Protein AF-A0A5M5C2J1-F1 (afdb_monomer_lite)

Sequence (47 aa):
MNKTKIIVVEDNIVYCEYVCNMLSREGYRNMKAYHLSTAKKHLQQAT

Foldseek 3Di:
DPPDEAEQEALPPVVQVVVVVVCVVVVHHYHYHNDVVRVVVVVVVVD

Structure (mmCIF, N/CA/C/O backbone):
data_AF-A0A5M5C2J1-F1
#
_entry.id   AF-A0A5M5C2J1-F1
#
loop_
_atom_site.group_PDB
_atom_site.id
_atom_site.type_symbol
_atom_site.label_atom_id
_atom_site.label_alt_id
_atom_site.label_comp_id
_atom_site.label_asym_id
_atom_site.label_entity_id
_atom_site.label_seq_id
_atom_site.pdbx_PDB_ins_code
_atom_site.Cartn_x
_atom_site.Cartn_y
_atom_site.Cartn_z
_atom_site.occupancy
_atom_site.B_iso_or_equiv
_atom_site.auth_seq_id
_atom_site.auth_comp_id
_atom_site.auth_asym_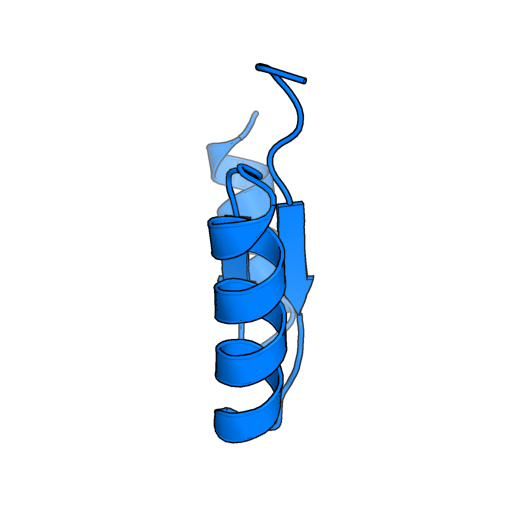id
_atom_site.auth_atom_id
_atom_site.pdbx_PDB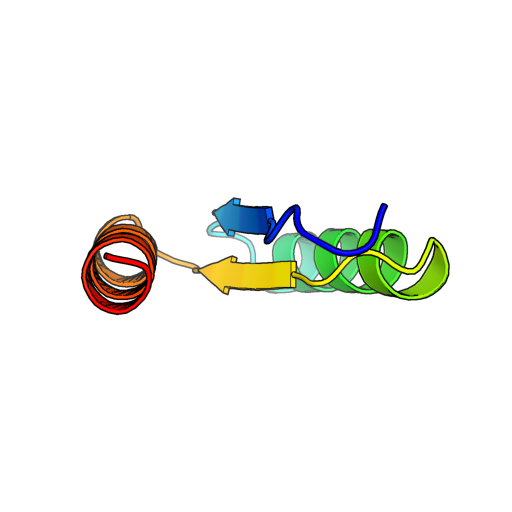_model_num
ATOM 1 N N . MET A 1 1 ? -17.311 6.738 6.742 1.00 55.41 1 MET A N 1
ATOM 2 C CA . MET A 1 1 ? -16.053 6.265 6.115 1.00 55.41 1 MET A CA 1
ATOM 3 C C . MET A 1 1 ? -14.789 6.471 6.975 1.00 55.41 1 MET A C 1
ATOM 5 O O . MET A 1 1 ? -13.698 6.214 6.494 1.00 55.41 1 MET A O 1
ATOM 9 N N . ASN A 1 2 ? -14.877 6.812 8.272 1.00 58.78 2 ASN A N 1
ATOM 10 C CA . ASN A 1 2 ? -13.709 7.280 9.053 1.00 58.78 2 ASN A CA 1
ATOM 11 C C . ASN A 1 2 ? -12.830 6.187 9.706 1.00 58.78 2 ASN A C 1
ATOM 13 O O . ASN A 1 2 ? -11.926 6.520 10.470 1.00 58.78 2 ASN A O 1
ATOM 17 N N . LYS A 1 3 ? -13.076 4.895 9.444 1.00 73.00 3 LYS A N 1
ATOM 18 C CA . LYS A 1 3 ? -12.344 3.785 10.095 1.00 73.00 3 LYS A CA 1
ATOM 19 C C . LYS A 1 3 ? -11.596 2.846 9.150 1.00 73.00 3 LYS A C 1
ATOM 21 O O . LYS A 1 3 ? -10.697 2.152 9.611 1.00 73.00 3 LYS A O 1
ATOM 26 N N . THR A 1 4 ? -11.922 2.819 7.860 1.00 87.94 4 THR A N 1
ATOM 27 C CA . THR A 1 4 ? -11.282 1.874 6.938 1.00 87.94 4 THR A CA 1
ATOM 28 C C . THR A 1 4 ? -9.909 2.396 6.539 1.00 87.94 4 THR A C 1
ATOM 30 O O . THR A 1 4 ? -9.797 3.441 5.899 1.00 87.94 4 THR A O 1
ATOM 33 N N . LYS A 1 5 ? -8.862 1.672 6.943 1.00 90.69 5 LYS A N 1
ATOM 34 C CA . LYS A 1 5 ? -7.478 1.920 6.536 1.00 90.69 5 LYS A CA 1
ATOM 35 C C . LYS A 1 5 ? -7.138 0.954 5.405 1.00 90.69 5 LYS A C 1
ATOM 37 O O . LYS A 1 5 ? -7.154 -0.254 5.615 1.00 90.69 5 LYS A O 1
ATOM 42 N N . ILE A 1 6 ? -6.863 1.483 4.218 1.00 94.88 6 ILE A N 1
AT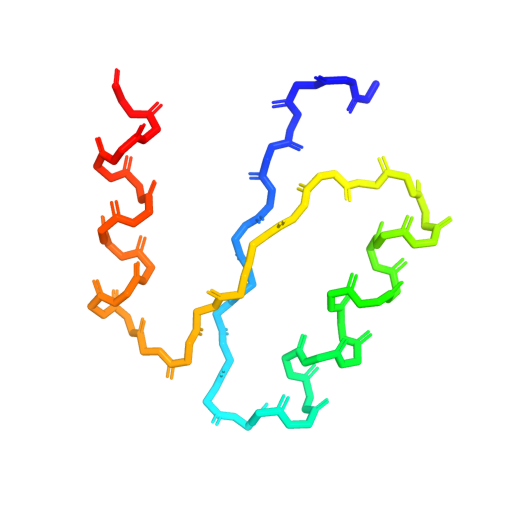OM 43 C CA . ILE A 1 6 ? -6.580 0.683 3.022 1.00 94.88 6 ILE A CA 1
ATOM 44 C C . ILE A 1 6 ? -5.066 0.492 2.896 1.00 94.88 6 ILE A C 1
ATOM 46 O O . ILE A 1 6 ? -4.304 1.449 3.018 1.00 94.88 6 ILE A O 1
ATOM 50 N N . ILE A 1 7 ? -4.616 -0.735 2.656 1.00 96.31 7 ILE A N 1
ATOM 51 C CA . ILE A 1 7 ? -3.216 -1.027 2.332 1.00 96.31 7 ILE A CA 1
ATOM 52 C C . ILE A 1 7 ? -3.181 -1.389 0.853 1.00 96.31 7 ILE A C 1
ATOM 54 O O . ILE A 1 7 ? -3.754 -2.402 0.460 1.00 96.31 7 ILE A O 1
ATOM 58 N N . VAL A 1 8 ? -2.542 -0.552 0.040 1.00 97.19 8 VAL A N 1
ATOM 59 C CA . VAL A 1 8 ? -2.339 -0.814 -1.387 1.00 97.19 8 VAL A CA 1
ATOM 60 C C . VAL A 1 8 ? -1.044 -1.599 -1.527 1.00 97.19 8 VAL A C 1
ATOM 62 O O . VAL A 1 8 ? 0.009 -1.122 -1.103 1.00 97.19 8 VAL A O 1
ATOM 65 N N . VAL A 1 9 ? -1.137 -2.809 -2.078 1.00 97.25 9 VAL A N 1
ATOM 66 C CA . VAL A 1 9 ? 0.014 -3.682 -2.316 1.00 97.25 9 VAL A CA 1
ATOM 67 C C . VAL A 1 9 ? 0.218 -3.822 -3.813 1.00 97.25 9 VAL A C 1
ATOM 69 O O . VAL A 1 9 ? -0.617 -4.425 -4.476 1.00 97.25 9 VAL A O 1
ATOM 72 N N . GLU A 1 10 ? 1.297 -3.244 -4.326 1.00 97.88 10 GLU A N 1
ATOM 73 C CA . GLU A 1 10 ? 1.570 -3.151 -5.762 1.00 97.88 10 GLU A CA 1
ATOM 74 C C . GLU A 1 10 ? 3.076 -2.954 -5.977 1.00 97.88 10 GLU A C 1
ATOM 76 O O . GLU A 1 10 ? 3.669 -2.064 -5.365 1.00 97.88 10 GLU A O 1
ATOM 81 N N . ASP A 1 11 ? 3.708 -3.784 -6.807 1.00 96.31 11 ASP A N 1
ATOM 82 C CA . ASP A 1 11 ? 5.161 -3.771 -7.022 1.00 96.31 11 ASP A CA 1
ATOM 83 C C . ASP A 1 11 ? 5.598 -2.697 -8.028 1.00 96.31 11 ASP A C 1
ATOM 85 O O . ASP A 1 11 ? 6.712 -2.167 -7.931 1.00 96.31 11 ASP A O 1
ATOM 89 N N . ASN A 1 12 ? 4.706 -2.287 -8.934 1.00 97.00 12 ASN A N 1
ATOM 90 C CA . ASN A 1 12 ? 4.932 -1.116 -9.761 1.00 97.00 12 ASN A CA 1
ATOM 91 C C . ASN A 1 12 ? 4.728 0.171 -8.944 1.00 97.00 12 ASN A C 1
ATOM 93 O O . ASN A 1 12 ? 3.606 0.604 -8.676 1.00 97.00 12 ASN A O 1
ATOM 97 N N . ILE A 1 13 ? 5.834 0.838 -8.602 1.00 95.88 13 ILE A N 1
ATOM 98 C CA . ILE A 1 13 ? 5.828 2.052 -7.769 1.00 95.88 13 ILE A CA 1
ATOM 99 C C . ILE A 1 13 ? 4.907 3.144 -8.338 1.00 95.88 13 ILE A C 1
ATOM 101 O O . ILE A 1 13 ? 4.180 3.788 -7.582 1.00 95.88 13 ILE A O 1
ATOM 105 N N . VAL A 1 14 ? 4.893 3.332 -9.662 1.00 97.75 14 VAL A N 1
ATOM 106 C CA . VAL A 1 14 ? 4.055 4.350 -10.318 1.00 97.75 14 VAL A CA 1
ATOM 107 C C . VAL A 1 14 ? 2.575 4.001 -10.182 1.00 97.75 14 VAL A C 1
ATOM 109 O O . VAL A 1 14 ? 1.752 4.879 -9.916 1.00 97.75 14 VAL A O 1
ATOM 112 N N . TYR A 1 15 ? 2.228 2.721 -10.317 1.00 97.81 15 TYR A N 1
ATOM 113 C CA . TYR A 1 15 ? 0.843 2.275 -10.202 1.00 97.81 15 TYR A CA 1
ATOM 114 C C . TYR A 1 15 ? 0.346 2.313 -8.751 1.00 97.81 15 TYR A C 1
ATOM 116 O O . TYR A 1 15 ? -0.752 2.809 -8.485 1.00 97.81 15 TYR A O 1
ATOM 124 N N . CYS A 1 16 ? 1.186 1.917 -7.791 1.00 97.69 16 CYS A N 1
ATOM 125 C CA . CYS A 1 16 ? 0.884 2.050 -6.366 1.00 97.69 16 CYS A CA 1
ATOM 126 C C . CYS A 1 16 ? 0.614 3.516 -5.984 1.00 97.69 16 CYS A C 1
ATOM 128 O O . CYS A 1 16 ? -0.329 3.811 -5.246 1.00 97.69 16 CYS A O 1
ATOM 130 N N . GLU A 1 17 ? 1.422 4.446 -6.504 1.00 97.50 17 GLU A N 1
ATOM 131 C CA . GLU A 1 17 ? 1.256 5.886 -6.293 1.00 97.50 17 GLU A CA 1
ATOM 132 C C . GLU A 1 17 ? -0.058 6.397 -6.894 1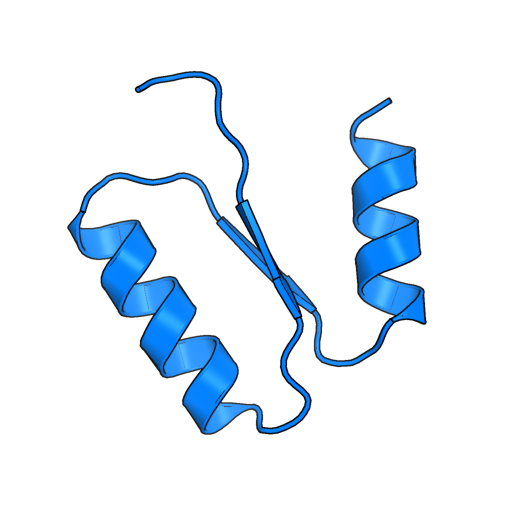.00 97.50 17 GLU A C 1
ATOM 134 O O . GLU A 1 17 ? -0.806 7.129 -6.240 1.00 97.50 17 GLU A O 1
ATOM 139 N N . TYR A 1 18 ? -0.366 5.984 -8.125 1.00 98.06 18 TYR A N 1
ATOM 140 C CA . TYR A 1 18 ? -1.599 6.351 -8.814 1.00 98.06 18 TYR A CA 1
ATOM 141 C C . TYR A 1 18 ? -2.844 5.947 -8.011 1.00 98.06 18 TYR A C 1
ATOM 143 O O . TYR A 1 18 ? -3.700 6.794 -7.730 1.00 98.06 18 TYR A O 1
ATOM 151 N N . VAL A 1 19 ? -2.913 4.686 -7.573 1.00 97.88 19 VAL A N 1
ATOM 152 C CA . VAL A 1 19 ? -4.045 4.159 -6.794 1.00 97.88 19 VAL A CA 1
ATOM 153 C C . VAL A 1 19 ? -4.155 4.859 -5.438 1.00 97.88 19 VAL A C 1
ATOM 155 O O . VAL A 1 19 ? -5.243 5.285 -5.050 1.00 97.88 19 VAL A O 1
ATOM 158 N N . CYS A 1 20 ? -3.041 5.055 -4.727 1.00 97.38 20 CYS A N 1
ATOM 159 C CA . CYS A 1 20 ? -3.042 5.783 -3.456 1.00 97.38 20 CYS A CA 1
ATOM 160 C C . CYS A 1 20 ? -3.539 7.227 -3.602 1.00 97.38 20 CYS A C 1
ATOM 162 O O . CYS A 1 20 ? -4.281 7.716 -2.746 1.00 97.38 20 CYS A O 1
ATOM 164 N N . ASN A 1 21 ? -3.183 7.909 -4.689 1.00 97.88 21 ASN A N 1
ATOM 165 C CA . ASN A 1 21 ? -3.647 9.270 -4.948 1.00 97.88 21 ASN A CA 1
ATOM 166 C C . ASN A 1 21 ? -5.139 9.316 -5.283 1.00 97.88 21 ASN A C 1
ATOM 168 O O . ASN A 1 21 ? -5.838 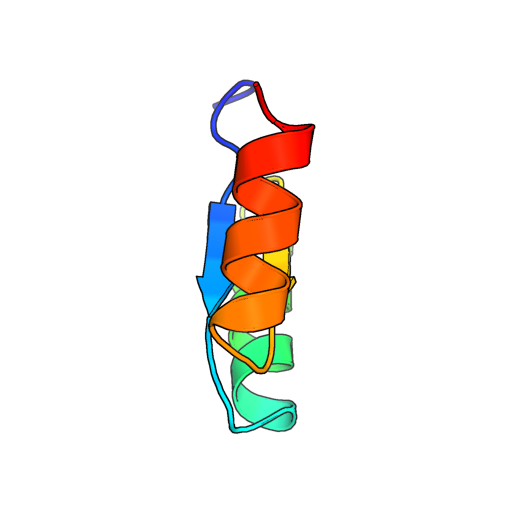10.210 -4.807 1.00 97.88 21 ASN A O 1
ATOM 172 N N . MET A 1 22 ? -5.642 8.345 -6.048 1.00 97.81 22 MET A N 1
ATOM 173 C CA . MET A 1 22 ? -7.078 8.185 -6.292 1.00 97.81 22 MET A CA 1
ATOM 174 C C . MET A 1 22 ? -7.844 7.994 -4.974 1.00 97.81 22 MET A C 1
ATOM 176 O O . MET A 1 22 ? -8.747 8.772 -4.676 1.00 97.81 22 MET A O 1
ATOM 180 N N . LEU A 1 23 ? -7.414 7.051 -4.129 1.00 96.31 23 LEU A N 1
ATOM 181 C CA . LEU A 1 23 ? -8.032 6.789 -2.823 1.00 96.31 23 LEU A CA 1
ATOM 182 C C . LEU A 1 23 ? -7.996 8.014 -1.898 1.00 96.31 23 LEU A C 1
ATOM 184 O O . LEU A 1 23 ? -8.970 8.301 -1.204 1.00 96.31 23 LEU A O 1
ATOM 188 N N . SER A 1 24 ? -6.887 8.757 -1.900 1.00 95.44 24 SER A N 1
ATOM 189 C CA . SER A 1 24 ? -6.741 9.977 -1.096 1.00 95.44 24 SER A CA 1
ATOM 190 C C . SER A 1 24 ? -7.709 11.076 -1.542 1.00 95.44 24 SER A C 1
ATOM 192 O O . SER A 1 24 ? -8.293 11.750 -0.695 1.00 95.44 24 SER A O 1
ATOM 194 N N . ARG A 1 25 ? -7.922 11.237 -2.857 1.00 96.38 25 ARG A N 1
ATOM 195 C CA . ARG A 1 25 ? -8.887 12.200 -3.421 1.00 96.38 25 ARG A CA 1
ATOM 196 C C . ARG A 1 25 ? -10.331 11.864 -3.058 1.00 96.38 25 ARG A C 1
ATOM 198 O O . ARG A 1 25 ? -11.125 12.773 -2.854 1.00 96.38 25 ARG A O 1
ATOM 205 N N . GLU A 1 26 ? -10.650 10.580 -2.927 1.00 94.12 26 GLU A N 1
ATOM 206 C CA . GLU A 1 26 ? -11.956 10.105 -2.453 1.00 94.12 26 GLU A CA 1
ATOM 207 C C . GLU A 1 26 ? -12.103 10.147 -0.917 1.00 94.12 26 GLU A C 1
ATOM 209 O O . GLU A 1 26 ? -13.148 9.788 -0.373 1.00 94.12 26 GLU A O 1
ATOM 214 N N . GLY A 1 27 ? -11.073 10.604 -0.195 1.00 93.06 27 GLY A N 1
ATOM 215 C CA . GLY A 1 27 ? -11.095 10.767 1.260 1.00 93.06 27 GLY A CA 1
ATOM 216 C C . GLY A 1 27 ? -10.745 9.505 2.055 1.00 93.06 27 GLY A C 1
ATOM 217 O O . GLY A 1 27 ? -10.927 9.479 3.276 1.00 93.06 27 GLY A O 1
ATOM 218 N N . TYR A 1 28 ? -10.223 8.457 1.411 1.00 94.12 28 TYR A N 1
ATOM 219 C CA . TYR A 1 28 ? -9.797 7.241 2.101 1.00 94.12 28 TYR A CA 1
ATOM 220 C C . TYR A 1 28 ? -8.396 7.368 2.696 1.00 94.12 28 TYR A C 1
ATOM 222 O O . TYR A 1 28 ? -7.426 7.745 2.033 1.00 94.12 28 TYR A O 1
ATOM 230 N N . ARG A 1 29 ? -8.256 6.917 3.947 1.00 93.44 29 ARG A N 1
ATOM 231 C CA . ARG A 1 29 ? -6.949 6.716 4.581 1.00 93.44 29 ARG A CA 1
ATOM 232 C C . ARG A 1 29 ? -6.291 5.482 3.974 1.00 93.44 29 ARG A C 1
ATOM 234 O O . ARG A 1 29 ? -6.812 4.376 4.114 1.00 93.44 29 ARG A O 1
ATOM 241 N N . ASN A 1 30 ? -5.139 5.663 3.343 1.00 94.75 30 ASN A N 1
ATOM 242 C CA . ASN A 1 30 ? -4.413 4.586 2.681 1.00 94.75 30 ASN A CA 1
ATOM 243 C C . ASN A 1 30 ? -2.917 4.566 3.048 1.00 94.75 30 ASN A C 1
ATOM 245 O O . ASN A 1 30 ? -2.390 5.529 3.605 1.00 94.75 30 ASN A O 1
ATOM 249 N N . MET A 1 31 ? -2.258 3.438 2.783 1.00 95.06 31 MET A N 1
ATOM 250 C CA . MET A 1 31 ? -0.813 3.225 2.919 1.00 95.06 31 MET A CA 1
ATOM 251 C C . MET A 1 31 ? -0.291 2.431 1.720 1.00 95.06 31 MET A C 1
ATOM 253 O O . MET A 1 31 ? -1.004 1.582 1.188 1.00 95.06 31 MET A O 1
ATOM 257 N N . LYS A 1 32 ? 0.963 2.685 1.342 1.00 96.44 32 LYS A N 1
ATOM 258 C CA . LYS A 1 32 ? 1.654 2.053 0.209 1.00 96.44 32 LYS A CA 1
ATOM 259 C C . LYS A 1 32 ? 2.488 0.867 0.683 1.00 96.44 32 LYS A C 1
ATOM 261 O O . LYS A 1 32 ? 3.169 0.977 1.703 1.00 96.44 32 LYS A O 1
ATOM 266 N N . ALA A 1 33 ? 2.501 -0.224 -0.074 1.00 97.25 33 ALA A N 1
ATOM 267 C CA . ALA A 1 33 ? 3.400 -1.349 0.146 1.00 97.25 33 ALA A CA 1
ATOM 268 C C . ALA A 1 33 ? 3.852 -1.961 -1.188 1.00 97.25 33 ALA A C 1
ATOM 270 O O . ALA A 1 33 ? 3.064 -2.566 -1.900 1.00 97.25 33 ALA A O 1
ATOM 271 N N . TYR A 1 34 ? 5.148 -1.882 -1.482 1.00 96.12 34 TYR A N 1
ATOM 272 C CA . TYR A 1 34 ? 5.713 -2.438 -2.724 1.00 96.12 34 TYR A CA 1
ATOM 273 C C . TYR A 1 34 ? 6.073 -3.927 -2.628 1.00 96.12 34 TYR A C 1
ATOM 275 O O . TYR A 1 34 ? 6.408 -4.577 -3.611 1.00 96.12 34 TYR A O 1
ATOM 283 N N . HIS A 1 35 ? 6.013 -4.478 -1.415 1.00 95.88 35 HIS A N 1
ATOM 284 C CA . HIS A 1 35 ? 6.305 -5.875 -1.126 1.00 95.88 35 HIS A CA 1
ATOM 285 C C . HIS A 1 35 ? 5.326 -6.411 -0.082 1.00 95.88 35 HIS A C 1
ATOM 287 O O . HIS A 1 35 ? 4.941 -5.698 0.853 1.00 95.88 35 HIS A O 1
ATOM 293 N N . LEU A 1 36 ? 5.005 -7.705 -0.169 1.00 95.06 36 LEU A N 1
ATOM 294 C CA . LEU A 1 36 ? 4.164 -8.393 0.819 1.00 95.06 36 LEU A CA 1
ATOM 295 C C . LEU A 1 36 ? 4.734 -8.307 2.242 1.00 95.06 36 LEU A C 1
ATOM 297 O O . LEU A 1 36 ? 3.981 -8.207 3.208 1.00 95.06 36 LEU A O 1
ATOM 301 N N . SER A 1 37 ? 6.061 -8.296 2.389 1.00 96.38 37 SER A N 1
ATOM 302 C CA . SER A 1 37 ? 6.722 -8.124 3.688 1.00 96.38 37 SER A CA 1
ATOM 303 C C . SER A 1 37 ? 6.401 -6.767 4.326 1.00 96.38 37 SER A C 1
ATOM 305 O O . SER A 1 37 ? 6.149 -6.698 5.529 1.00 96.38 37 SER A O 1
ATOM 307 N N . THR A 1 38 ? 6.342 -5.699 3.528 1.00 95.62 38 THR A N 1
ATOM 308 C CA . THR A 1 38 ? 5.936 -4.357 3.967 1.00 95.62 38 THR A CA 1
ATOM 309 C C . THR A 1 38 ? 4.456 -4.328 4.339 1.00 95.62 38 THR A C 1
ATOM 311 O O . THR A 1 38 ? 4.105 -3.831 5.409 1.00 95.62 38 THR A O 1
ATOM 314 N N . ALA A 1 39 ? 3.590 -4.945 3.529 1.00 95.38 39 ALA A N 1
ATOM 315 C CA . ALA A 1 39 ? 2.164 -5.068 3.841 1.00 95.38 39 ALA A CA 1
ATOM 316 C C . ALA A 1 39 ? 1.932 -5.812 5.169 1.00 95.38 39 ALA A C 1
ATOM 318 O O . ALA A 1 39 ? 1.156 -5.365 6.014 1.00 95.38 39 ALA A O 1
ATOM 319 N N . LYS A 1 40 ? 2.677 -6.899 5.409 1.00 95.31 40 LYS A N 1
ATOM 320 C CA . LYS A 1 40 ? 2.624 -7.664 6.662 1.00 95.31 40 LYS A CA 1
ATOM 321 C C . LYS A 1 40 ? 3.022 -6.818 7.876 1.00 95.31 40 LYS A C 1
ATOM 323 O O . LYS A 1 40 ? 2.341 -6.884 8.897 1.00 95.31 40 LYS A O 1
ATOM 328 N N . LYS A 1 41 ? 4.067 -5.986 7.764 1.00 94.94 41 LYS A N 1
ATOM 329 C CA . LYS A 1 41 ? 4.456 -5.038 8.827 1.00 94.94 41 LYS A CA 1
ATOM 330 C C . LYS A 1 41 ? 3.334 -4.041 9.127 1.00 94.94 41 LYS A C 1
ATOM 332 O O . LYS A 1 41 ? 3.040 -3.786 10.291 1.00 94.94 41 LYS A O 1
ATOM 337 N N . HIS A 1 42 ? 2.676 -3.517 8.093 1.00 93.12 42 HIS A N 1
ATOM 338 C CA . HIS A 1 42 ? 1.545 -2.603 8.262 1.00 93.12 42 HIS A CA 1
ATOM 339 C C . HIS A 1 42 ? 0.336 -3.250 8.944 1.00 93.12 42 HIS A C 1
ATOM 341 O O . HIS A 1 42 ? -0.326 -2.582 9.737 1.00 93.12 42 HIS A O 1
ATOM 347 N N . LEU A 1 43 ? 0.063 -4.528 8.668 1.00 90.88 43 LEU A N 1
ATOM 348 C CA . LEU A 1 43 ? -0.995 -5.283 9.346 1.00 90.88 43 LEU A CA 1
ATOM 349 C C . LEU A 1 43 ? -0.687 -5.488 10.835 1.00 90.88 43 LEU A C 1
ATOM 351 O O . LEU A 1 43 ? -1.560 -5.286 11.672 1.00 90.88 43 LEU A O 1
ATOM 355 N N . GLN A 1 44 ? 0.560 -5.819 11.173 1.00 91.25 44 GLN A N 1
ATOM 356 C CA . GLN A 1 44 ? 0.988 -6.011 12.564 1.00 91.25 44 GLN A CA 1
ATOM 357 C C . GLN A 1 44 ? 0.925 -4.720 13.389 1.00 91.25 44 GLN A C 1
ATOM 359 O O . GLN A 1 44 ? 0.562 -4.765 14.553 1.00 91.25 44 GLN A O 1
ATOM 364 N N . GLN A 1 45 ? 1.240 -3.570 12.787 1.00 82.56 45 GLN A N 1
ATOM 365 C CA . GLN A 1 45 ? 1.130 -2.257 13.441 1.00 82.56 45 GLN A CA 1
ATOM 366 C C . GLN A 1 45 ? -0.317 -1.770 13.606 1.00 82.56 45 GLN A C 1
ATOM 368 O O . GLN A 1 45 ? -0.557 -0.782 14.296 1.00 82.56 45 GLN A O 1
ATOM 373 N N . ALA A 1 46 ? -1.262 -2.384 12.891 1.0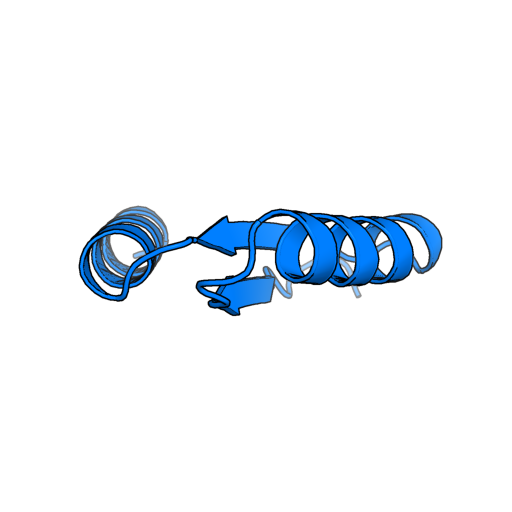0 73.25 46 ALA A N 1
ATOM 374 C CA . ALA A 1 46 ? -2.680 -2.046 12.958 1.00 73.25 46 ALA A CA 1
ATOM 375 C C . ALA A 1 46 ? -3.459 -2.917 13.961 1.00 73.25 46 ALA A C 1
ATOM 377 O O . ALA A 1 46 ? -4.654 -2.681 14.132 1.00 73.25 46 ALA A O 1
ATOM 378 N N . THR A 1 47 ? -2.793 -3.907 14.570 1.00 59.91 47 THR A N 1
ATOM 379 C CA . THR A 1 47 ? -3.300 -4.730 15.681 1.00 59.91 47 THR A CA 1
ATOM 380 C C . THR A 1 47 ? -2.929 -4.071 17.001 1.00 59.91 47 THR A C 1
ATOM 382 O O . THR A 1 47 ? -3.804 -4.024 17.889 1.00 59.91 47 THR A O 1
#

InterPro domains:
  IPR011006 CheY-like superfamily [SSF52172] (1-45)

pLDDT: mean 91.92, std 10.31, range [55.41, 98.06]

Radius of gyration: 10.63 Å; chains: 1; bounding box: 23×21×26 Å

Organism: Bacteroides ovatus (NCBI:txid28116)

Secondary structure (DSSP, 8-state):
--S-EEEEE-SSHHHHHHHHHHHHHTT-EEEEESSHHHHHHHHHTT-